Protein AF-A0A4S4EZJ9-F1 (afdb_monomer_lite)

pLDDT: mean 72.86, std 20.53, range [33.09, 95.38]

Structure (mmCIF, N/CA/C/O backbone):
data_AF-A0A4S4EZJ9-F1
#
_entry.id   AF-A0A4S4EZJ9-F1
#
loop_
_atom_site.group_PDB
_atom_site.id
_atom_site.type_symbol
_atom_site.label_atom_id
_atom_site.label_alt_id
_atom_site.label_comp_id
_atom_site.label_asym_id
_atom_site.label_entity_id
_atom_site.label_seq_id
_atom_site.pdbx_PDB_ins_code
_atom_site.Cartn_x
_atom_site.Cartn_y
_atom_site.Cartn_z
_atom_site.occupancy
_atom_site.B_iso_or_equiv
_atom_site.auth_seq_id
_atom_site.auth_comp_id
_atom_site.auth_asym_id
_atom_site.auth_atom_id
_atom_site.pdbx_PDB_model_num
ATOM 1 N N . MET A 1 1 ? 7.241 43.499 -28.537 1.00 40.56 1 MET A N 1
ATOM 2 C CA . MET A 1 1 ? 6.212 42.659 -27.881 1.00 40.56 1 MET A CA 1
ATOM 3 C C . MET A 1 1 ? 6.026 41.378 -28.692 1.00 40.56 1 MET A C 1
ATOM 5 O O . MET A 1 1 ? 5.483 41.450 -29.785 1.00 40.56 1 MET A O 1
ATOM 9 N N . LYS A 1 2 ? 6.540 40.230 -28.227 1.00 39.47 2 LYS A N 1
ATOM 10 C CA . LYS A 1 2 ? 6.347 38.920 -28.884 1.00 39.47 2 LYS A CA 1
ATOM 11 C C . LYS A 1 2 ? 5.218 38.175 -28.162 1.00 39.47 2 LYS A C 1
ATOM 13 O O . LYS A 1 2 ? 5.294 37.994 -26.952 1.00 39.47 2 LYS A O 1
ATOM 18 N N . LYS A 1 3 ? 4.165 37.792 -28.894 1.00 38.00 3 LYS A N 1
ATOM 19 C CA . LYS A 1 3 ? 3.070 36.946 -28.389 1.00 38.00 3 LYS A CA 1
ATOM 20 C C . LYS A 1 3 ? 3.612 35.540 -28.119 1.00 38.00 3 LYS A C 1
ATOM 22 O O . LYS A 1 3 ? 4.126 34.904 -29.032 1.00 38.00 3 LYS A O 1
ATOM 27 N N . ILE A 1 4 ? 3.470 35.071 -26.884 1.00 41.62 4 ILE A N 1
ATOM 28 C CA . ILE A 1 4 ? 3.723 33.682 -26.493 1.00 41.62 4 ILE A CA 1
ATOM 29 C C . ILE A 1 4 ? 2.458 32.888 -26.843 1.00 41.62 4 ILE A C 1
ATOM 31 O O . ILE A 1 4 ? 1.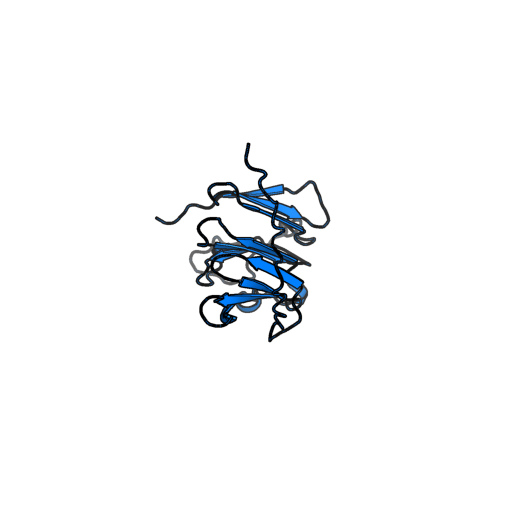379 33.179 -26.329 1.00 41.62 4 ILE A O 1
ATOM 35 N N . GLN A 1 5 ? 2.566 31.934 -27.769 1.00 42.22 5 GLN A N 1
ATOM 36 C CA . GLN A 1 5 ? 1.505 30.964 -28.039 1.00 42.22 5 GLN A CA 1
ATOM 37 C C . GLN A 1 5 ? 1.551 29.874 -26.962 1.00 42.22 5 GLN A C 1
ATOM 39 O O . GLN A 1 5 ? 2.554 29.182 -26.819 1.00 42.22 5 GLN A O 1
ATOM 44 N N . ASN A 1 6 ? 0.458 29.726 -26.211 1.00 36.34 6 ASN A N 1
ATOM 45 C CA . ASN A 1 6 ? 0.264 28.628 -25.265 1.00 36.34 6 ASN A CA 1
ATOM 46 C C . ASN A 1 6 ? 0.020 27.323 -26.034 1.00 36.34 6 ASN A C 1
ATOM 48 O O . ASN A 1 6 ? -1.082 27.073 -26.525 1.00 36.34 6 ASN A O 1
ATOM 52 N N . GLN A 1 7 ? 1.049 26.487 -26.125 1.00 39.28 7 GLN A N 1
ATOM 53 C CA . GLN A 1 7 ? 0.932 25.109 -26.585 1.00 39.28 7 GLN A CA 1
ATOM 54 C C . GLN A 1 7 ? 0.377 24.266 -25.425 1.00 39.28 7 GLN A C 1
ATOM 56 O O . GLN A 1 7 ? 1.034 24.095 -24.401 1.00 39.28 7 GLN A O 1
ATOM 61 N N . LYS A 1 8 ? -0.862 23.771 -25.554 1.00 37.59 8 LYS A N 1
ATOM 62 C CA . LYS A 1 8 ? -1.426 22.787 -24.615 1.00 37.59 8 LYS A CA 1
ATOM 63 C C . LYS A 1 8 ? -0.585 21.502 -24.679 1.00 37.59 8 LYS A C 1
ATOM 65 O O . LYS A 1 8 ? -0.458 20.958 -25.779 1.00 37.59 8 LYS A O 1
ATOM 70 N N . PRO A 1 9 ? -0.069 20.972 -23.556 1.00 33.84 9 PRO A N 1
ATOM 71 C CA . PRO A 1 9 ? 0.568 19.665 -23.565 1.00 33.84 9 PRO A CA 1
ATOM 72 C C . PRO A 1 9 ? -0.491 18.593 -23.851 1.00 33.84 9 PRO A C 1
ATOM 74 O O . PRO A 1 9 ? -1.442 18.398 -23.096 1.00 33.84 9 PRO A O 1
ATOM 77 N N . ASN A 1 10 ? -0.345 17.929 -24.995 1.00 34.78 10 ASN A N 1
ATOM 78 C CA . ASN A 1 10 ? -1.163 16.798 -25.412 1.00 34.78 10 ASN A CA 1
ATOM 79 C C . ASN A 1 10 ? -0.545 15.534 -24.796 1.00 34.78 10 ASN A C 1
ATOM 81 O O . ASN A 1 10 ? 0.280 14.872 -25.420 1.00 34.78 10 ASN A O 1
ATOM 85 N N . PHE A 1 11 ? -0.873 15.237 -23.537 1.00 33.81 11 PHE A N 1
ATOM 86 C CA . PHE A 1 11 ? -0.447 13.988 -22.904 1.00 33.81 11 PHE A CA 1
ATOM 87 C C . PHE A 1 11 ? -1.363 12.854 -23.380 1.00 33.81 11 PHE A C 1
ATOM 89 O O . PHE A 1 11 ? -2.390 12.559 -22.771 1.00 33.81 11 PHE A O 1
ATOM 96 N N . LYS A 1 12 ? -1.021 12.249 -24.520 1.00 40.69 12 LYS A N 1
ATOM 97 C CA . LYS A 1 12 ? -1.597 10.980 -24.977 1.00 40.69 12 LYS A CA 1
ATOM 98 C C . LYS A 1 12 ? -0.571 9.868 -24.793 1.00 40.69 12 LYS A C 1
ATOM 100 O O . LYS A 1 12 ? 0.159 9.562 -25.722 1.00 40.69 12 LYS A O 1
ATOM 105 N N . SER A 1 13 ? -0.572 9.260 -23.611 1.00 34.81 13 SER A N 1
ATOM 106 C CA . SER A 1 13 ? -0.128 7.876 -23.412 1.00 34.81 13 SER A CA 1
ATOM 107 C C . SER A 1 13 ? -0.943 7.273 -22.276 1.00 34.81 13 SER A C 1
ATOM 109 O O . SER A 1 13 ? -0.536 7.263 -21.119 1.00 34.81 13 SER A O 1
ATOM 111 N N . THR A 1 14 ? -2.145 6.801 -22.602 1.00 34.88 14 THR A N 1
ATOM 112 C CA . THR A 1 14 ? -2.884 5.886 -21.728 1.00 34.88 14 THR A CA 1
ATOM 113 C C . THR A 1 14 ? -2.309 4.491 -21.954 1.00 34.88 14 THR A C 1
ATOM 115 O O . THR A 1 14 ? -2.852 3.700 -22.723 1.00 34.88 14 THR A O 1
ATOM 118 N N . THR A 1 15 ? -1.165 4.201 -21.335 1.00 41.84 15 THR A N 1
ATOM 119 C CA . THR A 1 15 ? -0.662 2.826 -21.256 1.00 41.84 15 THR A CA 1
ATOM 120 C C . THR A 1 15 ? -1.602 2.059 -20.334 1.00 41.84 15 THR A C 1
ATOM 122 O O . THR A 1 15 ? -1.734 2.384 -19.156 1.00 41.84 15 THR A O 1
ATOM 125 N N . THR A 1 16 ? -2.321 1.086 -20.888 1.00 45.97 16 THR A N 1
ATOM 126 C CA . THR A 1 16 ? -3.246 0.250 -20.117 1.00 45.97 16 THR A CA 1
ATOM 127 C C . THR A 1 16 ? -2.426 -0.802 -19.375 1.00 45.97 16 THR A C 1
ATOM 129 O O . THR A 1 16 ? -1.921 -1.735 -19.992 1.00 45.97 16 THR A O 1
ATOM 132 N N . PHE A 1 17 ? -2.258 -0.628 -18.064 1.00 50.12 17 PHE A N 1
ATOM 133 C CA . PHE A 1 17 ? -1.604 -1.604 -17.194 1.00 50.12 17 PHE A CA 1
ATOM 134 C C . PHE A 1 17 ? -2.630 -2.634 -16.719 1.00 50.12 17 PHE A C 1
ATOM 136 O O . PHE A 1 17 ? -3.495 -2.333 -15.896 1.00 50.12 17 PHE A O 1
ATOM 143 N N . ASN A 1 18 ? -2.530 -3.859 -17.231 1.00 52.88 18 ASN A N 1
ATOM 144 C CA . ASN A 1 18 ? -3.286 -4.989 -16.705 1.00 52.88 18 ASN A CA 1
ATOM 145 C C . ASN A 1 18 ? -2.466 -5.623 -15.576 1.00 52.88 18 ASN A C 1
ATOM 147 O O . ASN A 1 18 ? -1.487 -6.312 -15.850 1.00 52.88 18 ASN A O 1
ATOM 151 N N . SER A 1 19 ? -2.855 -5.386 -14.319 1.00 56.78 19 SER A N 1
ATOM 152 C CA . SER A 1 19 ? -2.293 -6.097 -13.161 1.00 56.78 19 SER A CA 1
ATOM 153 C C . SER A 1 19 ? -2.420 -7.604 -13.392 1.00 56.78 19 SER A C 1
ATOM 155 O O . SER A 1 19 ? -3.532 -8.093 -13.628 1.00 56.78 19 SER A O 1
ATOM 157 N N . THR A 1 20 ? -1.315 -8.338 -13.327 1.00 59.34 20 THR A N 1
ATOM 158 C CA . THR A 1 20 ? -1.242 -9.757 -13.712 1.00 59.34 20 THR A CA 1
ATOM 159 C C . THR A 1 20 ? -2.028 -10.679 -12.782 1.00 59.34 20 THR A C 1
ATOM 161 O O . THR A 1 20 ? -2.384 -11.787 -13.182 1.00 59.34 20 THR A O 1
ATOM 164 N N . THR A 1 21 ? -2.356 -10.225 -11.567 1.00 59.97 21 THR A N 1
ATOM 165 C CA . THR A 1 21 ? -2.796 -11.142 -10.506 1.00 59.97 21 THR A CA 1
ATOM 166 C C . THR A 1 21 ? -4.206 -10.869 -9.971 1.00 59.97 21 THR A C 1
ATOM 168 O O . THR A 1 21 ? -4.814 -11.761 -9.377 1.00 59.97 21 THR A O 1
ATOM 171 N N . GLY A 1 22 ? -4.792 -9.696 -10.222 1.00 64.44 22 GLY A N 1
ATOM 172 C CA . GLY A 1 22 ? -6.166 -9.356 -9.839 1.00 64.44 22 GLY A CA 1
ATOM 173 C C . GLY A 1 22 ? -6.410 -7.858 -9.969 1.00 64.44 22 GLY A C 1
ATOM 174 O O . GLY A 1 22 ? -5.633 -7.084 -9.432 1.00 64.44 22 GLY A O 1
ATOM 175 N N . GLY A 1 23 ? -7.459 -7.460 -10.695 1.00 85.75 23 GLY A N 1
ATOM 176 C CA . GLY A 1 23 ? -7.646 -6.094 -11.203 1.00 85.75 23 GLY A CA 1
ATOM 177 C C . GLY A 1 23 ? -7.214 -4.957 -10.265 1.00 85.75 23 GLY A C 1
ATOM 178 O O . GLY A 1 23 ? -7.550 -4.954 -9.075 1.00 85.75 23 GLY A O 1
ATOM 179 N N . ALA A 1 24 ? -6.509 -3.978 -10.835 1.00 89.38 24 ALA A N 1
ATOM 180 C CA . ALA A 1 24 ? -6.034 -2.788 -10.142 1.00 89.38 24 ALA A CA 1
ATOM 181 C C . ALA A 1 24 ? -7.179 -2.026 -9.445 1.00 89.38 24 ALA A C 1
ATOM 183 O O . ALA A 1 24 ? -8.287 -1.885 -9.978 1.00 89.38 24 ALA A O 1
ATOM 184 N N . SER A 1 25 ? -6.910 -1.543 -8.236 1.00 92.38 25 SER A N 1
ATOM 185 C CA . SER A 1 25 ? -7.819 -0.722 -7.429 1.00 92.38 25 SER A CA 1
ATOM 186 C C . SER A 1 25 ? -7.291 0.693 -7.218 1.00 92.38 25 SER A C 1
ATOM 188 O O . SER A 1 25 ? -8.081 1.633 -7.225 1.00 92.38 25 SER A O 1
ATOM 190 N N . CYS A 1 26 ? -5.978 0.860 -7.072 1.00 92.44 26 CYS A N 1
ATOM 191 C CA . CYS A 1 26 ? -5.319 2.159 -6.975 1.00 92.44 26 CYS A CA 1
ATOM 192 C C . CYS A 1 26 ? -3.889 2.078 -7.519 1.00 92.44 26 CYS A C 1
ATOM 194 O O . CYS A 1 26 ? -3.346 0.990 -7.709 1.00 92.44 26 CYS A O 1
ATOM 196 N N . ALA A 1 27 ? -3.274 3.228 -7.779 1.00 93.81 27 ALA A N 1
ATOM 197 C CA . ALA A 1 27 ? -1.876 3.299 -8.172 1.00 93.81 27 ALA A CA 1
ATOM 198 C C . ALA A 1 27 ? -1.235 4.590 -7.657 1.00 93.81 27 ALA A C 1
ATOM 200 O O . ALA A 1 27 ? -1.918 5.602 -7.495 1.00 93.81 27 ALA A O 1
ATOM 201 N N . SER A 1 28 ? 0.073 4.550 -7.426 1.00 92.38 28 SER A N 1
ATOM 202 C CA . SER A 1 28 ? 0.895 5.713 -7.098 1.00 92.38 28 SER A CA 1
ATOM 203 C C . SER A 1 28 ? 2.204 5.651 -7.872 1.00 92.38 28 SER A C 1
ATOM 205 O O . SER A 1 28 ? 2.764 4.574 -8.081 1.00 92.38 28 SER A O 1
ATOM 207 N N . VAL A 1 29 ? 2.706 6.816 -8.275 1.00 90.56 29 VAL A N 1
ATOM 208 C CA . VAL A 1 29 ? 4.069 6.950 -8.797 1.00 90.56 29 VAL A CA 1
ATOM 209 C C . VAL A 1 29 ? 5.010 7.144 -7.612 1.00 90.56 29 VAL A C 1
ATOM 211 O O . VAL A 1 29 ? 4.709 7.922 -6.708 1.00 90.56 29 VAL A O 1
ATOM 214 N N . CYS A 1 30 ? 6.103 6.392 -7.600 1.00 85.50 30 CYS A N 1
ATOM 215 C CA . CYS A 1 30 ? 7.112 6.363 -6.541 1.00 85.50 30 CYS A CA 1
ATOM 216 C C . CYS A 1 30 ? 8.494 6.332 -7.214 1.00 85.50 30 CYS A C 1
ATOM 218 O O . CYS A 1 30 ? 8.711 7.060 -8.179 1.00 85.50 30 CYS A O 1
ATOM 220 N N . TRP A 1 31 ? 9.390 5.427 -6.799 1.00 83.81 31 TRP A N 1
ATOM 221 C CA . TRP A 1 31 ? 10.563 5.045 -7.600 1.00 83.81 31 TRP A CA 1
ATOM 222 C C . TRP A 1 31 ? 10.177 4.588 -9.025 1.00 83.81 31 TRP A C 1
ATOM 224 O O . TRP A 1 31 ? 10.856 4.902 -9.996 1.00 83.81 31 TRP A O 1
ATOM 234 N N . GLY A 1 32 ? 9.056 3.875 -9.141 1.00 90.12 32 GLY A N 1
ATOM 235 C CA . GLY A 1 32 ? 8.451 3.443 -10.399 1.00 90.12 32 GLY A CA 1
ATOM 236 C C . GLY A 1 32 ? 6.932 3.562 -10.312 1.00 90.12 32 GLY A C 1
ATOM 237 O O . GLY A 1 32 ? 6.414 4.568 -9.823 1.00 90.12 32 GLY A O 1
ATOM 238 N N . LEU A 1 33 ? 6.207 2.525 -10.730 1.00 93.19 33 LEU A N 1
ATOM 239 C CA . LEU A 1 33 ? 4.754 2.454 -10.568 1.00 93.19 33 LEU A CA 1
ATOM 240 C C . LEU A 1 33 ? 4.385 1.437 -9.485 1.00 93.19 33 LEU A C 1
ATOM 242 O O . LEU A 1 33 ? 4.653 0.249 -9.632 1.00 93.19 33 LEU A O 1
ATOM 246 N N . ALA A 1 34 ? 3.734 1.894 -8.419 1.00 94.38 34 ALA A N 1
ATOM 247 C CA . ALA A 1 34 ? 3.137 1.029 -7.411 1.00 94.38 34 ALA A CA 1
ATOM 248 C C . ALA A 1 34 ? 1.646 0.850 -7.713 1.00 94.38 34 ALA A C 1
ATOM 250 O O . ALA A 1 34 ? 0.903 1.831 -7.763 1.00 94.38 34 ALA A O 1
ATOM 251 N N . VAL A 1 35 ? 1.197 -0.388 -7.901 1.00 95.31 35 VAL A N 1
ATOM 252 C CA . VAL A 1 35 ? -0.194 -0.737 -8.212 1.00 95.31 35 VAL A CA 1
ATOM 253 C C . VAL A 1 35 ? -0.772 -1.555 -7.071 1.00 95.31 35 VAL A C 1
ATOM 255 O O . VAL A 1 35 ? -0.291 -2.638 -6.752 1.00 95.31 35 VAL A O 1
ATOM 258 N N . GLY A 1 36 ? -1.833 -1.040 -6.463 1.00 95.12 36 GLY A N 1
ATOM 259 C CA . GLY A 1 36 ? -2.637 -1.764 -5.494 1.00 95.12 36 GLY A CA 1
ATOM 260 C C . GLY A 1 36 ? -3.711 -2.577 -6.201 1.00 95.12 36 GLY A C 1
ATOM 261 O O . GLY A 1 36 ? -4.359 -2.096 -7.134 1.00 95.12 36 GLY A O 1
ATOM 262 N N . THR A 1 37 ? -3.912 -3.811 -5.755 1.00 95.38 37 THR A N 1
ATOM 263 C CA . THR A 1 37 ? -4.885 -4.728 -6.353 1.00 95.38 37 THR A CA 1
ATOM 264 C C . THR A 1 37 ? -6.103 -4.929 -5.461 1.00 95.38 37 THR A C 1
ATOM 266 O O . THR A 1 37 ? -6.052 -4.838 -4.226 1.00 95.38 37 THR A O 1
ATOM 269 N N . ARG A 1 38 ? -7.207 -5.356 -6.085 1.00 93.75 38 ARG A N 1
ATOM 270 C CA . ARG A 1 38 ? -8.381 -5.878 -5.364 1.00 93.75 38 ARG A CA 1
ATOM 271 C C . ARG A 1 38 ? -8.076 -7.131 -4.547 1.00 93.75 38 ARG A C 1
ATOM 273 O O . ARG A 1 38 ? -8.912 -7.517 -3.738 1.00 93.75 38 ARG A O 1
ATOM 280 N N . ARG A 1 39 ? -6.906 -7.744 -4.766 1.00 92.19 39 ARG A N 1
ATOM 281 C CA . ARG A 1 39 ? -6.442 -8.947 -4.081 1.00 92.19 39 ARG A CA 1
ATOM 282 C C . ARG A 1 39 ? -5.618 -8.695 -2.812 1.00 92.19 39 ARG A C 1
ATOM 284 O O . ARG A 1 39 ? -5.082 -9.648 -2.258 1.00 92.19 39 ARG A O 1
ATOM 291 N N . GLY A 1 40 ? -5.495 -7.445 -2.365 1.00 92.69 40 GLY A N 1
ATOM 292 C CA . GLY A 1 40 ? -4.689 -7.131 -1.179 1.00 92.69 40 GLY A CA 1
ATOM 293 C C . GLY A 1 40 ? -3.184 -7.292 -1.431 1.00 92.69 40 GLY A C 1
ATOM 294 O O . GLY A 1 40 ? -2.417 -7.584 -0.518 1.00 92.69 40 GLY A O 1
ATOM 295 N N . VAL A 1 41 ? -2.758 -7.106 -2.681 1.00 94.38 41 VAL A N 1
ATOM 296 C CA . VAL A 1 41 ? -1.354 -7.170 -3.105 1.00 94.38 41 VAL A CA 1
ATOM 297 C C . VAL A 1 41 ? -0.950 -5.830 -3.706 1.00 94.38 41 VAL A C 1
ATOM 299 O O . VAL A 1 41 ? -1.735 -5.245 -4.460 1.00 94.38 41 VAL A O 1
ATOM 302 N N . VAL A 1 42 ? 0.259 -5.364 -3.391 1.00 94.94 42 VAL A N 1
ATOM 303 C CA . VAL A 1 42 ? 0.894 -4.223 -4.060 1.00 94.94 42 VAL A CA 1
ATOM 304 C C . VAL A 1 42 ? 2.003 -4.727 -4.969 1.00 94.94 42 VAL A C 1
ATOM 306 O O . VAL A 1 42 ? 2.951 -5.361 -4.514 1.00 94.94 42 VAL A O 1
ATOM 309 N N . GLU A 1 43 ? 1.885 -4.413 -6.250 1.00 95.19 43 GLU A N 1
ATOM 310 C CA . GLU A 1 43 ? 2.854 -4.737 -7.291 1.00 95.19 43 GLU A CA 1
ATOM 311 C C . GLU A 1 43 ? 3.670 -3.477 -7.616 1.00 95.19 43 GLU A C 1
ATOM 313 O O . GLU A 1 43 ? 3.113 -2.412 -7.880 1.00 95.19 43 GLU A O 1
ATOM 318 N N . LEU A 1 44 ? 4.995 -3.582 -7.569 1.00 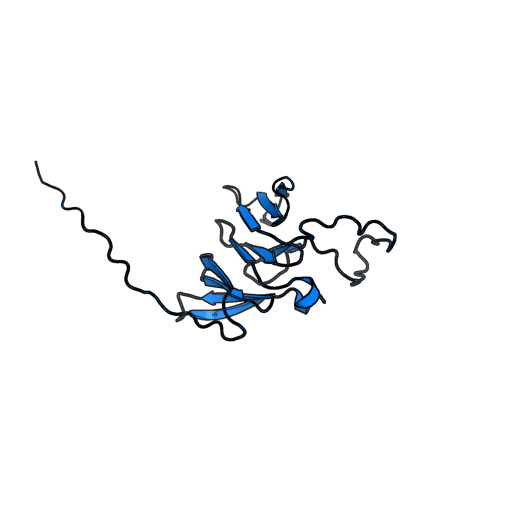93.94 44 LEU A N 1
ATOM 319 C CA . LEU A 1 44 ? 5.937 -2.524 -7.920 1.00 93.94 44 LEU A CA 1
ATOM 320 C C . LEU A 1 44 ? 6.519 -2.826 -9.296 1.00 93.94 44 LEU A C 1
ATOM 322 O O . LEU A 1 44 ? 7.119 -3.883 -9.498 1.00 93.94 44 LEU A O 1
ATOM 326 N N . TYR A 1 45 ? 6.374 -1.885 -10.217 1.00 93.25 45 TYR A N 1
ATOM 327 C CA . TYR A 1 45 ? 6.842 -1.988 -11.591 1.00 93.25 45 TYR A CA 1
ATOM 328 C C . TYR A 1 45 ? 7.952 -0.976 -11.861 1.00 93.25 45 TYR A C 1
ATOM 330 O O . TYR A 1 45 ? 7.838 0.198 -11.488 1.00 93.25 45 TYR A O 1
ATOM 338 N N . ASP A 1 46 ? 9.000 -1.425 -12.544 1.00 91.38 46 ASP A N 1
ATOM 339 C CA . ASP A 1 46 ? 10.059 -0.559 -13.050 1.00 91.38 46 ASP A CA 1
ATOM 340 C C . ASP A 1 46 ? 9.643 0.026 -14.404 1.00 91.38 46 ASP A C 1
ATOM 342 O O . ASP A 1 46 ? 9.520 -0.680 -15.405 1.00 91.38 46 ASP A O 1
ATOM 346 N N . LEU A 1 47 ? 9.398 1.336 -14.438 1.00 88.31 47 LEU A N 1
ATOM 347 C CA . LEU A 1 47 ? 9.000 2.033 -15.662 1.00 88.31 47 LEU A CA 1
ATOM 348 C C . LEU A 1 47 ? 10.159 2.219 -16.648 1.00 88.31 47 LEU A C 1
ATOM 350 O O . LEU A 1 47 ? 9.902 2.462 -17.827 1.00 88.31 47 LEU A O 1
ATOM 354 N N . VAL A 1 48 ? 11.407 2.121 -16.188 1.00 88.94 48 VAL A N 1
ATOM 355 C CA . VAL A 1 48 ? 12.595 2.219 -17.043 1.00 88.94 48 VAL A CA 1
ATOM 356 C C . VAL A 1 48 ? 12.769 0.924 -17.832 1.00 88.94 48 VAL A C 1
ATOM 358 O O . VAL A 1 48 ? 13.048 0.969 -19.030 1.00 88.94 48 VAL A O 1
ATOM 361 N N . ASP A 1 49 ? 12.529 -0.219 -17.191 1.00 85.81 49 ASP A N 1
ATOM 362 C CA . ASP A 1 49 ? 12.657 -1.543 -17.802 1.00 85.81 49 ASP A CA 1
ATOM 363 C C . ASP A 1 49 ? 11.314 -2.083 -18.313 1.00 85.81 49 ASP A C 1
ATOM 365 O O . ASP A 1 49 ? 10.792 -3.088 -17.842 1.00 85.81 49 ASP A O 1
ATOM 369 N N . SER A 1 50 ? 10.707 -1.386 -19.279 1.00 85.38 50 SER A N 1
ATOM 370 C CA . SER A 1 50 ? 9.491 -1.847 -19.978 1.00 85.38 50 SER A CA 1
ATOM 371 C C . SER A 1 50 ? 8.320 -2.238 -19.064 1.00 85.38 50 SER A C 1
ATOM 373 O O . SER A 1 50 ? 7.548 -3.134 -19.410 1.00 85.38 50 SER A O 1
ATOM 375 N N . ALA A 1 51 ? 8.166 -1.574 -17.912 1.00 85.75 51 ALA A N 1
ATOM 376 C CA . ALA A 1 51 ? 7.164 -1.945 -16.913 1.00 85.75 51 ALA A CA 1
ATOM 377 C C . ALA A 1 51 ? 7.334 -3.385 -16.390 1.00 85.75 51 ALA A C 1
ATOM 379 O O . ALA A 1 51 ? 6.347 -4.066 -16.102 1.00 85.75 51 ALA A O 1
ATOM 380 N N . ALA A 1 52 ? 8.573 -3.862 -16.254 1.00 90.62 52 ALA A N 1
ATOM 381 C CA . ALA A 1 52 ? 8.860 -5.139 -15.622 1.00 90.62 52 ALA A CA 1
ATOM 382 C C . ALA A 1 52 ? 8.396 -5.123 -14.160 1.00 90.62 52 ALA A C 1
ATOM 384 O O . ALA A 1 52 ? 8.596 -4.148 -13.428 1.00 90.62 52 ALA A O 1
ATOM 385 N N . LEU A 1 53 ? 7.765 -6.215 -13.725 1.00 91.75 53 LEU A N 1
ATOM 386 C CA . LEU A 1 53 ? 7.410 -6.397 -12.322 1.00 91.75 53 LEU A CA 1
ATOM 387 C C . LEU A 1 53 ? 8.703 -6.549 -11.515 1.00 91.75 53 LEU A C 1
ATOM 389 O O . LEU A 1 53 ? 9.376 -7.573 -11.591 1.00 91.75 53 LEU A O 1
ATOM 393 N N .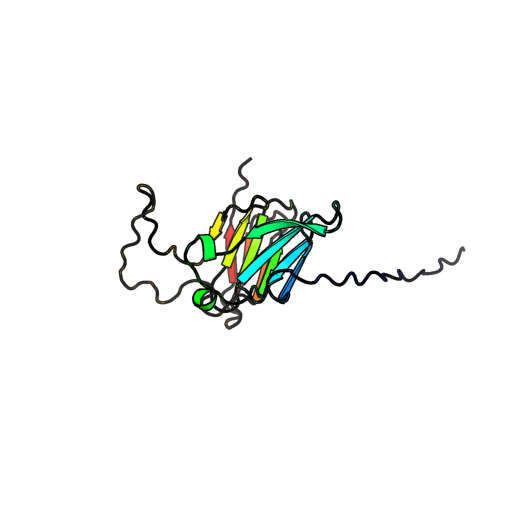 PHE A 1 54 ? 9.027 -5.529 -10.730 1.00 90.00 54 PHE A N 1
ATOM 394 C CA . PHE A 1 54 ? 10.193 -5.515 -9.858 1.00 90.00 54 PHE A CA 1
ATOM 395 C C . PHE A 1 54 ? 9.943 -6.343 -8.596 1.00 90.00 54 PHE A C 1
ATOM 397 O O . PHE A 1 54 ? 10.788 -7.133 -8.175 1.00 90.00 54 PHE A O 1
ATOM 404 N N . ARG A 1 55 ? 8.774 -6.158 -7.969 1.00 92.00 55 ARG A N 1
ATOM 405 C CA . ARG A 1 55 ? 8.432 -6.808 -6.698 1.00 92.00 55 ARG A CA 1
ATOM 406 C C . ARG A 1 55 ? 6.929 -6.841 -6.464 1.00 92.00 55 ARG A C 1
ATOM 408 O O . ARG A 1 55 ? 6.194 -5.994 -6.952 1.00 92.00 55 ARG A O 1
ATOM 415 N N . SER A 1 56 ? 6.494 -7.779 -5.634 1.00 93.94 56 SER A N 1
ATOM 416 C CA . SER A 1 56 ? 5.165 -7.799 -5.033 1.00 93.94 56 SER A CA 1
ATOM 417 C C . SER A 1 56 ? 5.290 -7.838 -3.509 1.00 93.94 56 SER A C 1
ATOM 419 O O . SER A 1 56 ? 6.167 -8.531 -2.991 1.00 93.94 56 SER A O 1
ATOM 421 N N . VAL A 1 57 ? 4.437 -7.104 -2.793 1.00 93.62 57 VAL A N 1
ATOM 422 C CA . VAL A 1 57 ? 4.309 -7.181 -1.329 1.00 93.62 57 VAL A CA 1
ATOM 423 C C . VAL A 1 57 ? 2.862 -7.429 -0.931 1.00 93.62 57 VAL A C 1
ATOM 425 O O . VAL A 1 57 ? 1.923 -6.934 -1.562 1.00 93.62 57 VAL A O 1
ATOM 428 N N . SER A 1 58 ? 2.678 -8.200 0.134 1.00 92.38 58 SER A N 1
ATOM 429 C CA . SER A 1 58 ? 1.367 -8.493 0.696 1.00 92.38 58 SER A CA 1
ATOM 430 C C . SER A 1 58 ? 1.476 -8.735 2.197 1.00 92.38 58 SER A C 1
ATOM 432 O O . SER A 1 58 ? 2.523 -9.135 2.706 1.00 92.38 58 SER A O 1
ATOM 434 N N . LEU A 1 59 ? 0.374 -8.537 2.916 1.00 89.81 59 LEU A N 1
ATOM 435 C CA . LEU A 1 59 ? 0.278 -8.964 4.312 1.00 89.81 59 LEU A CA 1
ATOM 436 C C . LEU A 1 59 ? 0.038 -10.478 4.464 1.00 89.81 59 LEU A C 1
ATOM 438 O O . LEU A 1 59 ? 0.077 -10.989 5.583 1.00 89.81 59 LEU A O 1
ATOM 442 N N . TYR A 1 60 ? -0.141 -11.199 3.353 1.00 88.44 60 TYR A N 1
ATOM 443 C CA . TYR A 1 60 ? -0.262 -12.656 3.344 1.00 88.44 60 TYR A CA 1
ATOM 444 C C . TYR A 1 60 ? 0.996 -13.337 3.879 1.00 88.44 60 TYR A C 1
ATOM 446 O O . TYR A 1 60 ? 0.897 -14.260 4.685 1.00 88.44 60 TYR A O 1
ATOM 454 N N . ASP A 1 61 ? 2.172 -12.802 3.543 1.00 82.94 61 ASP A N 1
ATOM 455 C CA . ASP A 1 61 ? 3.465 -13.273 4.063 1.00 82.94 61 ASP A CA 1
ATOM 456 C C . ASP A 1 61 ? 3.592 -13.107 5.591 1.00 82.94 61 ASP A C 1
ATOM 458 O O . ASP A 1 61 ? 4.445 -13.722 6.226 1.00 82.94 61 ASP A O 1
ATOM 462 N N . TRP A 1 62 ? 2.712 -12.298 6.191 1.00 80.44 62 TRP A N 1
ATOM 463 C CA . TRP A 1 62 ? 2.622 -12.031 7.627 1.00 80.44 62 TRP A CA 1
ATOM 464 C C . TRP A 1 62 ? 1.417 -12.711 8.294 1.00 80.44 62 TRP A C 1
ATOM 466 O O . TRP A 1 62 ? 1.113 -12.419 9.450 1.00 80.44 62 TRP A O 1
ATOM 476 N N . GLY A 1 63 ? 0.735 -13.615 7.583 1.00 84.94 63 GLY A N 1
ATOM 477 C CA . GLY A 1 63 ? -0.376 -14.407 8.109 1.00 84.94 63 GLY A CA 1
ATOM 478 C C . GLY A 1 63 ? -1.756 -13.756 7.998 1.00 84.94 63 GLY A C 1
ATOM 479 O O . GLY A 1 63 ? -2.699 -14.286 8.579 1.00 84.94 63 GLY A O 1
ATOM 480 N N . TYR A 1 64 ? -1.901 -12.649 7.260 1.00 87.00 64 TYR A N 1
ATOM 481 C CA . TYR A 1 64 ? -3.207 -12.027 7.024 1.00 87.00 64 TYR A CA 1
ATOM 482 C C . TYR A 1 64 ? -3.740 -12.330 5.637 1.00 87.00 64 TYR A C 1
ATOM 484 O O . TYR A 1 64 ? -3.081 -12.130 4.619 1.00 87.00 64 TYR A O 1
ATOM 492 N N . SER A 1 65 ? -4.991 -12.747 5.591 1.00 89.00 65 SER A N 1
ATOM 493 C CA . SER A 1 65 ? -5.694 -13.012 4.353 1.00 89.00 65 SER A CA 1
ATOM 494 C C . SER A 1 65 ? -6.361 -11.758 3.781 1.00 89.00 65 SER A C 1
ATOM 496 O O . SER A 1 65 ? -6.416 -10.672 4.372 1.00 89.00 65 SER A O 1
ATOM 498 N N . MET A 1 66 ? -6.923 -11.945 2.593 1.00 88.62 66 MET A N 1
ATOM 499 C CA . MET A 1 66 ? -7.827 -10.996 1.955 1.00 88.62 66 MET A CA 1
ATOM 500 C C . MET A 1 66 ? -9.097 -10.720 2.759 1.00 88.62 66 MET A C 1
ATOM 502 O O . MET A 1 66 ? -9.628 -9.616 2.669 1.00 88.62 66 MET A O 1
ATOM 506 N N . ASP A 1 67 ? -9.566 -11.688 3.543 1.00 88.69 67 ASP A N 1
ATOM 507 C CA . ASP A 1 67 ? -10.745 -11.514 4.389 1.00 88.69 67 ASP A CA 1
ATOM 508 C C . ASP A 1 67 ? -10.434 -10.628 5.607 1.00 88.69 67 ASP A C 1
ATOM 510 O O . ASP A 1 67 ? -11.321 -9.949 6.122 1.00 88.69 67 ASP A O 1
ATOM 514 N N . ASP A 1 68 ? -9.160 -10.563 6.017 1.00 86.69 68 ASP A N 1
ATOM 515 C CA . ASP A 1 68 ? -8.701 -9.724 7.128 1.00 86.69 68 ASP A CA 1
ATOM 516 C C . ASP A 1 68 ? -8.480 -8.265 6.711 1.00 86.69 68 ASP A C 1
ATOM 518 O O . ASP A 1 68 ? -8.840 -7.338 7.437 1.00 86.69 68 ASP A O 1
ATOM 522 N N . THR A 1 69 ? -7.857 -8.051 5.549 1.00 89.81 69 THR A N 1
ATOM 523 C CA . THR A 1 69 ? -7.335 -6.736 5.123 1.00 89.81 69 THR A CA 1
ATOM 524 C C . THR A 1 69 ? -8.136 -6.122 3.977 1.00 89.81 69 THR A C 1
ATOM 526 O O . THR A 1 69 ? -8.370 -4.910 3.949 1.00 89.81 69 THR A O 1
ATOM 529 N N . GLY A 1 70 ? -8.632 -6.950 3.059 1.00 91.81 70 GLY A N 1
ATOM 530 C CA . GLY A 1 70 ? -9.326 -6.536 1.847 1.00 91.81 70 GLY A CA 1
ATOM 531 C C . GLY A 1 70 ? -8.406 -5.986 0.753 1.00 91.81 70 GLY A C 1
ATOM 532 O O . GLY A 1 70 ? -7.186 -6.120 0.772 1.00 91.81 70 GLY A O 1
ATOM 533 N N . ALA A 1 71 ? -9.028 -5.345 -0.239 1.00 93.44 71 ALA A N 1
ATOM 534 C CA . ALA A 1 71 ? -8.328 -4.700 -1.345 1.00 93.44 71 ALA A CA 1
ATOM 535 C C . ALA A 1 71 ? -7.376 -3.592 -0.867 1.00 93.44 71 ALA A C 1
ATOM 537 O O . ALA A 1 71 ? -7.641 -2.925 0.134 1.00 93.44 71 ALA A O 1
ATOM 538 N N . VAL A 1 72 ? -6.332 -3.319 -1.652 1.00 94.12 72 VAL A N 1
ATOM 539 C CA . VAL A 1 72 ? -5.539 -2.098 -1.479 1.00 94.12 72 VAL A CA 1
ATOM 540 C C . VAL A 1 72 ? -6.397 -0.902 -1.890 1.00 94.12 72 VAL A C 1
ATOM 542 O O . VAL A 1 72 ? -6.935 -0.885 -2.999 1.00 94.12 72 VAL A O 1
ATOM 545 N N . THR A 1 73 ? -6.537 0.101 -1.028 1.00 93.00 73 THR A N 1
ATOM 546 C CA . THR A 1 73 ? -7.344 1.301 -1.318 1.00 93.00 73 THR A CA 1
ATOM 547 C C . THR A 1 73 ? -6.492 2.492 -1.706 1.00 93.00 73 THR A C 1
ATOM 549 O O . THR A 1 73 ? -6.854 3.239 -2.611 1.00 93.00 73 THR A O 1
ATOM 552 N N . CYS A 1 74 ? -5.330 2.656 -1.077 1.00 90.69 74 CYS A N 1
ATOM 553 C CA . CYS A 1 74 ? -4.445 3.785 -1.329 1.00 90.69 74 CYS A CA 1
ATOM 554 C C . CYS A 1 74 ? -2.980 3.412 -1.114 1.00 90.69 74 CYS A C 1
ATOM 556 O O . CYS A 1 74 ? -2.649 2.621 -0.227 1.00 90.69 74 CYS A O 1
ATOM 558 N N . ILE A 1 75 ? -2.110 4.041 -1.900 1.00 93.81 75 ILE A N 1
ATOM 559 C CA . ILE A 1 75 ? -0.658 3.949 -1.779 1.00 93.81 75 ILE A CA 1
ATOM 560 C C . ILE A 1 75 ? -0.115 5.377 -1.747 1.00 93.81 75 ILE A C 1
ATOM 562 O O . ILE A 1 75 ? -0.557 6.210 -2.536 1.00 93.81 75 ILE A O 1
ATOM 566 N N . ALA A 1 76 ? 0.818 5.662 -0.841 1.00 92.44 76 ALA A N 1
ATOM 567 C CA . ALA A 1 76 ? 1.510 6.947 -0.775 1.00 92.44 76 ALA A CA 1
ATOM 568 C C . ALA A 1 76 ? 2.996 6.729 -0.498 1.00 92.44 76 ALA A C 1
ATOM 570 O O . ALA A 1 76 ? 3.357 6.071 0.478 1.00 92.44 76 ALA A O 1
ATOM 571 N N . CYS A 1 77 ? 3.852 7.301 -1.333 1.00 90.31 77 CYS A N 1
ATOM 572 C CA . CYS A 1 77 ? 5.297 7.127 -1.247 1.00 90.31 77 CYS A CA 1
ATOM 573 C C . CYS A 1 77 ? 5.968 8.312 -0.562 1.00 90.31 77 CYS A C 1
ATOM 575 O O . CYS A 1 77 ? 5.473 9.439 -0.639 1.00 90.31 77 CYS A O 1
ATOM 577 N N . THR A 1 78 ? 7.069 8.043 0.134 1.00 88.62 78 THR A N 1
ATOM 578 C CA . THR A 1 78 ? 7.933 9.099 0.659 1.00 88.62 78 THR A CA 1
ATOM 579 C C . THR A 1 78 ? 8.617 9.826 -0.500 1.00 88.62 78 THR A C 1
ATOM 581 O O . THR A 1 78 ? 8.825 9.256 -1.571 1.00 88.62 78 THR A O 1
ATOM 584 N N . LEU A 1 79 ? 8.963 11.101 -0.303 1.00 85.62 79 LEU A N 1
ATOM 585 C CA . LEU A 1 79 ? 9.578 11.934 -1.348 1.00 85.62 79 LEU A CA 1
ATOM 586 C C . LEU A 1 79 ? 10.953 11.424 -1.801 1.00 85.62 79 LEU A C 1
ATOM 588 O O . LEU A 1 79 ? 11.328 11.591 -2.958 1.00 85.62 79 LEU A O 1
ATOM 592 N N . ASP A 1 80 ? 11.686 10.783 -0.897 1.00 84.31 80 ASP A N 1
ATOM 593 C CA . ASP A 1 80 ? 12.974 10.142 -1.165 1.00 84.31 80 ASP A CA 1
ATOM 594 C C . ASP A 1 80 ? 12.834 8.751 -1.817 1.00 84.31 80 ASP A C 1
ATOM 596 O O . ASP A 1 80 ? 13.840 8.109 -2.112 1.00 84.31 80 ASP A O 1
ATOM 600 N N . ASN A 1 81 ? 11.601 8.279 -2.050 1.00 87.00 81 ASN A N 1
ATOM 601 C CA . ASN A 1 81 ? 11.265 6.961 -2.598 1.00 87.00 81 ASN A CA 1
ATOM 602 C C . ASN A 1 81 ? 11.825 5.762 -1.808 1.00 87.00 81 ASN A C 1
ATOM 604 O O . ASN A 1 81 ? 11.864 4.646 -2.332 1.00 87.00 81 ASN A O 1
ATOM 608 N N . SER A 1 82 ? 12.241 5.958 -0.555 1.00 86.81 82 SER A N 1
ATOM 609 C CA . SER A 1 82 ? 12.794 4.884 0.276 1.00 86.81 82 SER A CA 1
ATOM 610 C C . SER A 1 82 ? 11.708 3.960 0.838 1.00 86.81 82 SER A C 1
ATOM 612 O O . SER A 1 82 ? 11.948 2.761 1.037 1.00 86.81 82 SER A O 1
ATOM 614 N N . ALA A 1 83 ? 10.498 4.489 1.039 1.00 90.31 83 ALA A N 1
ATOM 615 C CA . ALA A 1 83 ? 9.379 3.777 1.631 1.00 90.31 83 ALA A CA 1
ATOM 616 C C . ALA A 1 83 ? 8.025 4.173 1.024 1.00 90.31 83 ALA A C 1
ATOM 618 O O . ALA A 1 83 ? 7.859 5.192 0.350 1.00 90.31 83 ALA A O 1
ATOM 619 N N . PHE A 1 84 ? 7.019 3.343 1.281 1.00 91.75 84 PHE A N 1
ATOM 620 C CA . PHE A 1 84 ? 5.648 3.592 0.869 1.00 91.75 84 PHE A CA 1
ATOM 621 C C . PHE A 1 84 ? 4.641 3.055 1.880 1.00 91.75 84 PHE A C 1
ATOM 623 O O . PHE A 1 84 ? 4.795 1.978 2.452 1.00 91.75 84 PHE A O 1
ATOM 630 N N . ALA A 1 85 ? 3.584 3.828 2.095 1.00 92.69 85 ALA A N 1
ATOM 631 C CA . ALA A 1 85 ? 2.445 3.475 2.920 1.00 92.69 85 ALA A CA 1
ATOM 632 C C . ALA A 1 85 ? 1.349 2.843 2.063 1.00 92.69 85 ALA A C 1
ATOM 634 O O . ALA A 1 85 ? 1.017 3.352 0.993 1.00 92.69 85 ALA A O 1
ATOM 635 N N . VAL A 1 86 ? 0.750 1.775 2.576 1.00 93.44 86 VAL A N 1
ATOM 636 C CA . VAL A 1 86 ? -0.324 1.013 1.941 1.00 93.44 86 VAL A CA 1
ATOM 637 C C . VAL A 1 86 ? -1.503 0.947 2.896 1.00 93.44 86 VAL A C 1
ATOM 639 O O . VAL A 1 86 ? -1.382 0.431 4.007 1.00 93.44 86 VAL A O 1
ATOM 642 N N . GLY A 1 87 ? -2.634 1.488 2.458 1.00 92.88 87 GLY A N 1
ATOM 643 C CA . GLY A 1 87 ? -3.910 1.379 3.149 1.00 92.88 87 GLY A CA 1
ATOM 644 C C . GLY A 1 87 ? -4.761 0.255 2.576 1.00 92.88 87 GLY A C 1
ATOM 645 O O . GLY A 1 87 ? -4.810 0.064 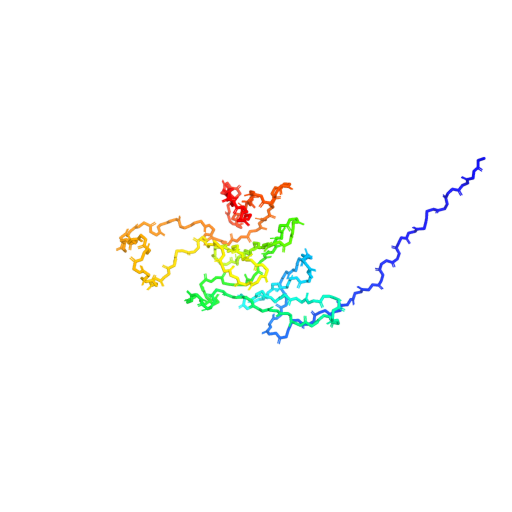1.357 1.00 92.88 87 GLY A O 1
ATOM 646 N N . TRP A 1 88 ? -5.450 -0.456 3.462 1.00 92.50 88 TRP A N 1
ATOM 647 C CA . TRP A 1 88 ? -6.327 -1.565 3.099 1.00 92.50 88 TRP A CA 1
ATOM 648 C C . TRP A 1 88 ? -7.797 -1.202 3.311 1.00 92.50 88 TRP A C 1
ATOM 650 O O . TRP A 1 88 ? -8.127 -0.312 4.101 1.00 92.50 88 TRP A O 1
ATOM 660 N N . LYS A 1 89 ? -8.684 -1.898 2.595 1.00 91.75 89 LYS A N 1
ATOM 661 C CA . LYS A 1 89 ? -10.126 -1.620 2.575 1.00 91.75 89 LYS A CA 1
ATOM 662 C C . LYS A 1 89 ? -10.839 -1.983 3.869 1.00 91.75 89 LYS A C 1
ATOM 664 O O . LYS A 1 89 ? -11.744 -1.273 4.285 1.00 91.75 89 LYS A O 1
ATOM 669 N N . LEU A 1 90 ? -10.516 -3.132 4.450 1.00 86.81 90 LEU A N 1
ATOM 670 C CA . LEU A 1 90 ? -11.213 -3.624 5.637 1.00 86.81 90 LEU A CA 1
ATOM 671 C C . LEU A 1 90 ? -10.499 -3.173 6.898 1.00 86.81 90 LEU A C 1
ATOM 673 O O . LEU A 1 90 ? -11.145 -2.675 7.815 1.00 86.81 90 LEU A O 1
ATOM 677 N N . ARG A 1 91 ? -9.173 -3.324 6.933 1.00 85.69 91 ARG A N 1
ATOM 678 C CA . ARG A 1 91 ? -8.414 -3.090 8.154 1.00 85.69 91 ARG A CA 1
ATOM 679 C C . ARG A 1 91 ? -6.975 -2.711 7.889 1.00 85.69 91 ARG A C 1
ATOM 681 O O . ARG A 1 91 ? -6.243 -3.410 7.195 1.00 85.69 91 ARG A O 1
ATOM 688 N N . GLY A 1 92 ? -6.557 -1.664 8.578 1.00 87.69 92 GLY A N 1
ATOM 689 C CA . GLY A 1 92 ? -5.159 -1.426 8.851 1.00 87.69 92 GLY A CA 1
ATOM 690 C C . GLY A 1 92 ? -4.402 -0.679 7.766 1.00 87.69 92 GLY A C 1
ATOM 691 O O . GLY A 1 92 ? -4.938 -0.161 6.780 1.00 87.69 92 GLY A O 1
ATOM 692 N N . LEU A 1 93 ? -3.103 -0.629 8.012 1.00 90.19 93 LEU A N 1
ATOM 693 C CA . LEU A 1 93 ? -2.110 0.134 7.293 1.00 90.19 93 LEU A CA 1
ATOM 694 C C . LEU A 1 93 ? -0.755 -0.491 7.493 1.00 90.19 93 LEU A C 1
ATOM 696 O O . LEU A 1 93 ? -0.428 -0.928 8.594 1.00 90.19 93 LEU A O 1
ATOM 700 N N . THR A 1 94 ? 0.063 -0.411 6.464 1.00 90.56 94 THR A N 1
ATOM 701 C CA . THR A 1 94 ? 1.452 -0.845 6.536 1.00 90.56 94 THR A CA 1
ATOM 702 C C . THR A 1 94 ? 2.363 0.129 5.826 1.00 90.56 94 THR A C 1
ATOM 704 O O . THR A 1 94 ? 2.002 0.634 4.765 1.00 90.56 94 THR A O 1
ATOM 707 N N . VAL A 1 95 ? 3.541 0.369 6.386 1.00 90.81 95 VAL A N 1
ATOM 708 C CA . VAL A 1 95 ? 4.643 1.052 5.713 1.00 90.81 95 VAL A CA 1
ATOM 709 C C . VAL A 1 95 ? 5.668 0.003 5.317 1.00 90.81 95 VAL A C 1
ATOM 711 O O . VAL A 1 95 ? 6.087 -0.805 6.145 1.00 90.81 95 VAL A O 1
ATOM 714 N N . TRP A 1 96 ? 6.077 0.034 4.059 1.00 91.75 96 TRP A N 1
ATOM 715 C CA . TRP A 1 96 ? 7.058 -0.867 3.476 1.00 91.75 96 TRP A CA 1
ATOM 716 C C . TRP A 1 96 ? 8.258 -0.071 2.987 1.00 91.75 96 TRP A C 1
ATOM 718 O O . TRP A 1 96 ? 8.096 1.047 2.504 1.00 91.75 96 TRP A O 1
ATOM 728 N N . SER A 1 97 ? 9.453 -0.645 3.062 1.00 91.00 97 SER A N 1
ATOM 729 C CA . SER A 1 97 ? 10.579 -0.155 2.271 1.00 91.00 97 SER A CA 1
ATOM 730 C C . SER A 1 97 ? 10.368 -0.513 0.801 1.00 91.00 97 SER A C 1
ATOM 732 O O . SER A 1 97 ? 9.689 -1.493 0.478 1.00 91.00 97 SER A O 1
ATOM 734 N N . ILE A 1 98 ? 11.023 0.208 -0.109 1.00 88.62 98 ILE A N 1
ATOM 735 C CA . ILE A 1 98 ? 11.018 -0.152 -1.536 1.00 88.62 98 ILE A CA 1
ATOM 736 C C . ILE A 1 98 ? 11.617 -1.550 -1.791 1.00 88.62 98 ILE A C 1
ATOM 738 O O . ILE A 1 98 ? 11.227 -2.252 -2.722 1.00 88.62 98 ILE A O 1
ATOM 742 N N . SER A 1 99 ? 12.508 -2.004 -0.901 1.00 88.94 99 SER A N 1
ATOM 743 C CA . SER A 1 99 ? 13.061 -3.362 -0.885 1.00 88.94 99 SER A CA 1
ATOM 744 C C . SER A 1 99 ? 12.097 -4.424 -0.340 1.00 88.94 99 SER A C 1
ATOM 746 O O . SER A 1 99 ? 12.472 -5.591 -0.270 1.00 88.94 99 SER A O 1
ATOM 748 N N . GLY A 1 100 ? 10.866 -4.058 0.026 1.00 87.50 100 GLY A N 1
ATOM 749 C CA . GLY A 1 100 ? 9.805 -4.970 0.453 1.00 87.50 100 GLY A CA 1
ATOM 750 C C . GLY A 1 100 ? 9.847 -5.408 1.913 1.00 87.50 100 GLY A C 1
ATOM 751 O O . GLY A 1 100 ? 9.162 -6.364 2.268 1.00 87.50 100 GLY A O 1
ATOM 752 N N . CYS A 1 101 ? 10.619 -4.739 2.766 1.00 88.12 101 CYS A N 1
ATOM 753 C CA . CYS A 1 101 ? 10.568 -4.974 4.206 1.00 88.12 101 CYS A CA 1
ATOM 754 C C . CYS A 1 101 ? 9.358 -4.245 4.795 1.00 88.12 101 CYS A C 1
ATOM 756 O O . CYS A 1 101 ? 9.192 -3.050 4.560 1.00 88.12 101 CYS A O 1
ATOM 758 N N . CYS A 1 102 ? 8.534 -4.929 5.592 1.00 88.88 102 CYS A N 1
ATOM 759 C CA . CYS A 1 102 ? 7.499 -4.259 6.381 1.00 88.88 102 CYS A CA 1
ATOM 760 C C . CYS A 1 102 ? 8.179 -3.474 7.511 1.00 88.88 102 CYS A C 1
ATOM 762 O O . CYS A 1 102 ? 8.714 -4.068 8.444 1.00 88.88 102 CYS A O 1
ATOM 764 N N . LEU A 1 103 ? 8.177 -2.146 7.414 1.00 85.25 103 LEU A N 1
ATOM 765 C CA . LEU A 1 103 ? 8.783 -1.240 8.393 1.00 85.25 103 LEU A CA 1
ATOM 766 C C . LEU A 1 103 ? 7.851 -0.994 9.580 1.00 85.25 103 LEU A C 1
ATOM 768 O O . LEU A 1 103 ? 8.300 -0.845 10.712 1.00 85.25 103 LEU A O 1
ATOM 772 N N . MET A 1 104 ? 6.545 -0.937 9.316 1.00 86.12 104 MET A N 1
ATOM 773 C CA . MET A 1 104 ? 5.527 -0.665 10.325 1.00 86.12 104 MET A CA 1
ATOM 774 C C . MET A 1 104 ? 4.178 -1.235 9.878 1.00 86.12 104 MET A C 1
ATOM 776 O O . MET A 1 104 ? 3.855 -1.210 8.693 1.00 86.12 104 MET A O 1
ATOM 780 N N . SER A 1 105 ? 3.382 -1.734 10.822 1.00 85.56 105 SER A N 1
ATOM 781 C CA . SER A 1 105 ? 2.010 -2.190 10.588 1.00 85.56 105 SER A CA 1
ATOM 782 C C . SER A 1 105 ? 1.119 -1.715 11.727 1.00 85.56 105 SER A C 1
ATOM 784 O O . SER A 1 105 ? 1.505 -1.827 12.890 1.00 85.56 105 SER A O 1
ATOM 786 N N . THR A 1 106 ? -0.072 -1.201 11.418 1.00 82.62 106 THR A N 1
ATOM 787 C CA . THR A 1 106 ? -1.096 -0.971 12.449 1.00 82.62 106 THR A CA 1
ATOM 788 C C . THR A 1 106 ? -1.796 -2.258 12.858 1.00 82.62 106 THR A C 1
ATOM 790 O O . THR A 1 106 ? -2.441 -2.260 13.899 1.00 82.62 106 THR A O 1
ATOM 793 N N . ILE A 1 107 ? -1.675 -3.328 12.061 1.00 83.69 107 ILE A N 1
ATOM 794 C CA . ILE A 1 107 ? -2.299 -4.616 12.356 1.00 83.69 107 ILE A CA 1
ATOM 795 C C . ILE A 1 107 ? -1.446 -5.389 13.348 1.00 83.69 107 ILE A C 1
ATOM 797 O O . ILE A 1 107 ? -0.295 -5.726 13.048 1.00 83.69 107 ILE A O 1
ATOM 801 N N . CYS A 1 108 ? -2.005 -5.652 14.532 1.00 73.19 108 CYS A N 1
ATOM 802 C CA . CYS A 1 108 ? -1.316 -6.356 15.610 1.00 73.19 108 CYS A CA 1
ATOM 803 C C . CYS A 1 108 ? -0.865 -7.740 15.144 1.00 73.19 108 CYS A C 1
ATOM 805 O O . CYS A 1 108 ? -1.715 -8.607 14.969 1.00 73.19 108 CYS A O 1
ATOM 807 N N . GLN A 1 109 ? 0.452 -7.952 14.997 1.00 66.19 109 GLN A N 1
ATOM 808 C CA . GLN A 1 109 ? 1.031 -9.235 14.582 1.00 66.19 109 GLN A CA 1
ATOM 809 C C . GLN A 1 109 ? 0.380 -10.413 15.310 1.00 66.19 109 GLN A C 1
ATOM 811 O O . GLN A 1 109 ? 0.469 -10.544 16.534 1.00 66.19 109 GLN A O 1
ATOM 816 N N . ILE A 1 110 ? -0.242 -11.297 14.533 1.00 58.56 110 ILE A N 1
ATOM 817 C CA . ILE A 1 110 ? -0.756 -12.564 15.030 1.00 58.56 110 ILE A CA 1
ATOM 818 C C . ILE A 1 110 ? 0.452 -13.485 15.259 1.00 58.56 110 ILE A C 1
ATOM 820 O O . ILE A 1 110 ? 0.982 -14.094 14.339 1.00 58.56 110 ILE A O 1
ATOM 824 N N . GLY A 1 111 ? 0.913 -13.568 16.507 1.00 52.69 111 GLY A N 1
ATOM 825 C CA . GLY A 1 111 ? 1.541 -14.778 17.042 1.00 52.69 111 GLY A CA 1
ATOM 826 C C . GLY A 1 111 ? 2.909 -15.228 16.510 1.00 52.69 111 GLY A C 1
ATOM 827 O O . GLY A 1 111 ? 3.265 -16.375 16.770 1.00 52.69 111 GLY A O 1
ATOM 828 N N . LEU A 1 112 ? 3.725 -14.391 15.860 1.00 44.88 112 LEU A N 1
ATOM 829 C CA . LEU A 1 112 ? 5.164 -14.678 15.760 1.00 44.88 112 LEU A CA 1
ATOM 830 C C . LEU A 1 112 ? 5.857 -14.193 17.038 1.00 44.88 112 LEU A C 1
ATOM 832 O O . LEU A 1 112 ? 6.278 -13.043 17.161 1.00 44.88 112 LEU A O 1
ATOM 836 N N . SER A 1 113 ? 5.948 -15.089 18.020 1.00 40.19 113 SER A N 1
ATOM 837 C CA . SER A 1 113 ? 6.857 -14.928 19.152 1.00 40.19 113 SER A CA 1
ATOM 838 C C . SER A 1 113 ? 8.292 -14.912 18.619 1.00 40.19 113 SER A C 1
ATOM 840 O O . SER A 1 113 ? 8.902 -15.956 18.409 1.00 40.19 113 SER A O 1
ATOM 842 N N . SER A 1 114 ? 8.840 -13.723 18.376 1.00 38.94 114 SER A N 1
ATOM 843 C CA . SER A 1 114 ? 10.288 -13.549 18.419 1.00 38.94 114 SER A CA 1
ATOM 844 C C . SER A 1 114 ? 10.682 -13.467 19.892 1.00 38.94 114 SER A C 1
ATOM 846 O O . SER A 1 114 ? 9.976 -12.834 20.679 1.00 38.94 114 SER A O 1
ATOM 848 N N . ALA A 1 115 ? 11.796 -14.085 20.292 1.00 42.84 115 ALA A N 1
ATOM 849 C CA . ALA A 1 115 ? 12.273 -14.069 21.683 1.00 42.84 115 ALA A CA 1
ATOM 850 C C . ALA A 1 115 ? 12.578 -12.646 22.217 1.00 42.84 115 ALA A C 1
ATOM 852 O O . ALA A 1 115 ? 12.822 -12.469 23.407 1.00 42.84 115 ALA A O 1
ATOM 853 N N . SER A 1 116 ? 12.546 -11.639 21.338 1.00 40.72 116 SER A N 1
ATOM 854 C CA . SER A 1 116 ? 12.696 -10.212 21.627 1.00 40.72 116 SER A CA 1
ATOM 855 C C . SER A 1 116 ? 11.417 -9.383 21.432 1.00 40.72 116 SER A C 1
ATOM 857 O O . SER A 1 116 ? 11.439 -8.180 21.693 1.00 40.72 116 SER A O 1
ATOM 859 N N . SER A 1 117 ? 10.303 -9.978 20.989 1.00 38.97 117 SER A N 1
ATOM 860 C CA . SER A 1 117 ? 9.032 -9.258 20.871 1.00 38.97 117 SER A CA 1
ATOM 861 C C . SER A 1 117 ? 8.468 -9.011 22.274 1.00 38.97 117 SER A C 1
ATOM 863 O O . SER A 1 117 ? 8.361 -9.969 23.047 1.00 38.97 117 SER A O 1
ATOM 865 N N . PRO A 1 118 ? 8.087 -7.768 22.639 1.00 37.06 118 PRO A N 1
ATOM 866 C CA . PRO A 1 118 ? 7.405 -7.531 23.902 1.00 37.06 118 PRO A CA 1
ATOM 867 C C . PRO A 1 118 ? 6.172 -8.431 23.943 1.00 37.06 118 PRO A C 1
ATOM 869 O O . PRO A 1 118 ? 5.377 -8.453 23.004 1.00 37.06 118 PRO A O 1
ATOM 872 N N . VAL A 1 119 ? 6.065 -9.231 25.004 1.00 39.66 119 VAL A N 1
ATOM 873 C CA . VAL A 1 119 ? 4.987 -10.203 25.188 1.00 39.66 119 VAL A CA 1
ATOM 874 C C . VAL A 1 119 ? 3.658 -9.455 25.151 1.00 39.66 119 VAL A C 1
ATOM 876 O O . VAL A 1 119 ? 3.248 -8.844 26.139 1.00 39.66 119 VAL A O 1
ATOM 879 N N . VAL A 1 120 ? 2.970 -9.503 24.011 1.00 43.69 120 VAL A N 1
ATOM 880 C CA . VAL A 1 120 ? 1.577 -9.079 23.924 1.00 43.69 120 VAL A CA 1
ATOM 881 C C . VAL A 1 120 ? 0.786 -10.138 24.673 1.00 43.69 120 VAL A C 1
ATOM 883 O O . VAL A 1 120 ? 0.546 -11.238 24.175 1.00 43.69 120 VAL A O 1
ATOM 886 N N . LYS A 1 121 ? 0.427 -9.834 25.924 1.00 38.28 121 LYS A N 1
ATOM 887 C CA . LYS A 1 121 ? -0.573 -10.615 26.646 1.00 38.28 121 LYS A CA 1
ATOM 888 C C . LYS A 1 121 ? -1.829 -10.626 25.780 1.00 38.28 121 LYS A C 1
ATOM 890 O O . LYS A 1 121 ? -2.422 -9.579 25.546 1.00 38.28 121 LYS A O 1
ATOM 895 N N . ALA A 1 122 ? -2.235 -11.810 25.333 1.00 43.19 122 ALA A N 1
ATOM 896 C CA . ALA A 1 122 ? -3.543 -12.043 24.740 1.00 43.19 122 ALA A CA 1
ATOM 897 C C . ALA A 1 122 ? -4.617 -11.825 25.822 1.00 43.19 122 ALA A C 1
ATOM 899 O O . ALA A 1 122 ? -5.093 -12.765 26.447 1.00 43.19 122 ALA A O 1
ATOM 900 N N . ASN A 1 123 ? -4.922 -10.569 26.132 1.00 37.56 123 ASN A N 1
ATOM 901 C CA . ASN A 1 123 ? -5.974 -10.186 27.059 1.00 37.56 123 ASN A CA 1
ATOM 902 C C . ASN A 1 123 ? -6.611 -8.879 26.577 1.00 37.56 123 ASN A C 1
ATOM 904 O O . ASN A 1 123 ? -6.045 -7.808 26.726 1.00 37.56 123 ASN A O 1
ATOM 908 N N . GLN A 1 124 ? -7.802 -9.012 25.994 1.00 44.62 124 GLN A N 1
ATOM 909 C CA . GLN A 1 124 ? -8.923 -8.061 26.059 1.00 44.62 124 GLN A CA 1
ATOM 910 C C . GLN A 1 124 ? -8.764 -6.606 25.550 1.00 44.62 124 GLN A C 1
ATOM 912 O O . GLN A 1 124 ? -9.771 -5.899 25.540 1.00 44.62 124 GLN A O 1
ATOM 917 N N . ASP A 1 125 ? -7.614 -6.185 25.010 1.00 42.88 125 ASP A N 1
ATOM 918 C CA . ASP A 1 125 ? -7.404 -4.819 24.479 1.00 42.88 125 ASP A CA 1
ATOM 919 C C . ASP A 1 125 ? -7.598 -4.659 22.952 1.00 42.88 125 ASP A C 1
ATOM 921 O O . ASP A 1 125 ? -7.455 -3.565 22.411 1.00 42.88 125 ASP A O 1
ATOM 925 N N . CYS A 1 126 ? -8.035 -5.700 22.231 1.00 49.78 126 CYS A N 1
ATOM 926 C CA . CYS A 1 126 ? -8.355 -5.632 20.790 1.00 49.78 126 CYS A CA 1
ATOM 927 C C . CYS A 1 126 ? -9.552 -4.722 20.425 1.00 49.78 126 CYS A C 1
ATOM 929 O O . CYS A 1 126 ? -10.006 -4.746 19.281 1.00 49.78 126 CYS A O 1
ATOM 931 N N . LYS A 1 127 ? -10.118 -3.945 21.359 1.00 49.69 127 LYS A N 1
ATOM 932 C CA . LYS A 1 127 ? -11.365 -3.200 21.112 1.00 49.69 127 LYS A CA 1
ATOM 933 C C . LYS A 1 127 ? -11.221 -2.045 20.117 1.00 49.69 127 LYS A C 1
ATOM 935 O O . LYS A 1 127 ? -12.237 -1.662 19.549 1.00 49.69 127 LYS A O 1
ATOM 940 N N . TYR A 1 128 ? -10.018 -1.523 19.862 1.00 57.03 128 TYR A N 1
ATOM 941 C CA . TYR A 1 128 ? -9.803 -0.461 18.870 1.00 57.03 128 TYR A CA 1
ATOM 942 C C . TYR A 1 128 ? -8.384 -0.482 18.290 1.00 57.03 128 TYR A C 1
ATOM 944 O O . TYR A 1 128 ? -7.549 0.347 18.645 1.00 57.03 128 TYR A O 1
ATOM 952 N N . GLU A 1 129 ? -8.105 -1.399 17.364 1.00 67.62 129 GLU A N 1
ATOM 953 C CA . GLU A 1 129 ? -6.930 -1.227 16.507 1.00 67.62 129 GLU A CA 1
ATOM 954 C C . GLU A 1 129 ? -7.113 0.021 15.609 1.00 67.62 129 GLU A C 1
ATOM 956 O O . GLU A 1 129 ? -8.238 0.334 15.195 1.00 67.62 129 GLU A O 1
ATOM 961 N N . PRO A 1 130 ? -6.045 0.783 15.316 1.00 67.38 130 PRO A N 1
ATOM 962 C CA . PRO A 1 130 ? -6.103 1.837 14.315 1.00 67.38 130 PRO A CA 1
ATOM 963 C C . PRO A 1 130 ? -6.583 1.326 12.950 1.00 67.38 130 PRO A C 1
ATOM 965 O O . PRO A 1 130 ? -6.072 0.329 12.445 1.00 67.38 130 PRO A O 1
ATOM 968 N N . MET A 1 131 ? -7.486 2.070 12.302 1.00 74.62 131 MET A N 1
ATOM 969 C CA . MET A 1 131 ? -7.954 1.799 10.932 1.00 74.62 131 MET A CA 1
ATOM 970 C C . MET A 1 131 ? -8.777 0.505 10.775 1.00 74.62 131 MET A C 1
ATOM 972 O O . MET A 1 131 ? -8.746 -0.117 9.712 1.00 74.62 131 MET A O 1
ATOM 976 N N . MET A 1 132 ? -9.518 0.095 11.808 1.00 73.81 132 MET A N 1
ATOM 977 C CA . MET A 1 132 ? -10.412 -1.079 11.799 1.00 73.81 132 MET A CA 1
ATOM 978 C C . MET A 1 132 ? -11.595 -0.982 10.820 1.00 73.81 132 MET A C 1
ATOM 980 O O . MET A 1 132 ? -12.295 -1.970 10.611 1.00 73.81 132 MET A O 1
ATOM 984 N N . GLY A 1 133 ? -11.843 0.193 10.242 1.00 75.31 133 GLY A N 1
ATOM 985 C CA . GLY A 1 133 ? -12.833 0.436 9.194 1.00 75.31 133 GLY A CA 1
ATOM 986 C C . GLY A 1 133 ? -12.243 0.731 7.816 1.00 75.31 133 GLY A C 1
ATOM 987 O O . GLY A 1 133 ? -12.993 1.199 6.962 1.00 75.31 133 GLY A O 1
ATOM 988 N N . GLY A 1 134 ? -10.942 0.504 7.617 1.00 76.38 134 GLY A N 1
ATOM 989 C CA . GLY A 1 134 ? -10.244 0.768 6.359 1.00 76.38 134 GLY A CA 1
ATOM 990 C C . GLY A 1 134 ? -9.569 2.137 6.293 1.00 76.38 134 GLY A C 1
ATOM 991 O O . GLY A 1 134 ? -9.801 3.020 7.119 1.00 76.38 134 GLY A O 1
ATOM 992 N N . THR A 1 135 ? -8.698 2.318 5.303 1.00 80.31 135 THR A N 1
ATOM 993 C CA . THR A 1 135 ? -7.935 3.556 5.078 1.00 80.31 135 THR A CA 1
ATOM 994 C C . THR A 1 135 ? -8.436 4.315 3.848 1.00 80.31 135 THR A C 1
ATOM 996 O O . THR A 1 135 ? -8.469 3.738 2.761 1.00 80.31 135 THR A O 1
ATOM 999 N N . SER A 1 136 ? -8.706 5.622 3.985 1.00 73.88 136 SER A N 1
ATOM 1000 C CA . SER A 1 136 ? -9.150 6.494 2.881 1.00 73.88 136 SER A CA 1
ATOM 1001 C C . SER A 1 136 ? -8.131 7.543 2.420 1.00 73.88 136 SER A C 1
ATOM 1003 O O . SER A 1 136 ? -8.112 7.877 1.238 1.00 73.88 136 SER A O 1
ATOM 1005 N N . MET A 1 137 ? -7.271 8.065 3.304 1.00 65.38 137 MET A N 1
ATOM 1006 C CA . MET A 1 137 ? -6.319 9.134 2.956 1.00 65.38 137 MET A CA 1
ATOM 1007 C C . MET A 1 137 ? -4.950 8.908 3.586 1.00 65.38 137 MET A C 1
ATOM 1009 O O . MET A 1 137 ? -4.865 8.454 4.727 1.00 65.38 137 MET A O 1
ATOM 1013 N N . ARG A 1 138 ? -3.887 9.250 2.843 1.00 66.69 138 ARG A N 1
ATOM 1014 C CA . ARG A 1 138 ? -2.487 9.169 3.274 1.00 66.69 138 ARG A CA 1
ATOM 1015 C C . ARG A 1 138 ? -1.682 10.346 2.741 1.00 66.69 138 ARG A C 1
ATOM 1017 O O . ARG A 1 138 ? -1.673 10.572 1.536 1.00 66.69 138 ARG A O 1
ATOM 1024 N N . HIS A 1 139 ? -0.995 11.060 3.625 1.00 76.88 139 HIS A N 1
ATOM 1025 C CA . HIS A 1 139 ? -0.099 12.151 3.247 1.00 76.88 139 HIS A CA 1
ATOM 1026 C C . HIS A 1 139 ? 1.172 12.100 4.091 1.00 76.88 139 HIS A C 1
ATOM 1028 O O . HIS A 1 139 ? 1.100 12.174 5.316 1.00 76.88 139 HIS A O 1
ATOM 1034 N N . TRP A 1 140 ? 2.315 11.947 3.429 1.00 79.50 140 TRP A N 1
ATOM 1035 C CA . TRP A 1 140 ? 3.617 12.138 4.056 1.00 79.50 140 TRP A CA 1
ATOM 1036 C C . TRP A 1 140 ? 3.911 13.635 4.173 1.00 79.50 140 TRP A C 1
ATOM 1038 O O . TRP A 1 140 ? 3.567 14.388 3.264 1.00 79.50 140 TRP A O 1
ATOM 1048 N N . ASP A 1 141 ? 4.536 14.064 5.267 1.00 79.94 141 ASP A N 1
ATOM 1049 C CA . ASP A 1 141 ? 5.062 15.426 5.370 1.00 79.94 141 ASP A CA 1
ATOM 1050 C C . ASP A 1 141 ? 6.246 15.667 4.412 1.00 79.94 141 ASP A C 1
ATOM 1052 O O . ASP A 1 141 ? 6.748 14.754 3.754 1.00 79.94 141 ASP A O 1
ATOM 1056 N N . GLU A 1 142 ? 6.695 16.921 4.330 1.00 74.12 142 GLU A N 1
ATOM 1057 C CA . GLU A 1 142 ? 7.760 17.375 3.418 1.00 74.12 142 GLU A CA 1
ATOM 1058 C C . GLU A 1 142 ? 9.097 16.644 3.615 1.00 74.12 142 GLU A C 1
ATOM 1060 O O . GLU A 1 142 ? 9.912 16.562 2.700 1.00 74.12 142 GLU A O 1
ATOM 1065 N N . TYR A 1 143 ? 9.315 16.072 4.796 1.00 72.62 143 TYR A N 1
ATOM 1066 C CA . TYR A 1 143 ? 10.535 15.341 5.114 1.00 72.62 143 TYR A CA 1
ATOM 1067 C C . TYR A 1 143 ? 10.344 13.821 5.059 1.00 72.62 143 TYR A C 1
ATOM 1069 O O . TYR A 1 143 ? 11.278 13.070 5.326 1.00 72.62 143 TYR A O 1
ATOM 1077 N N . GLY A 1 144 ? 9.133 13.357 4.736 1.00 67.38 144 GLY A N 1
ATOM 1078 C CA . GLY A 1 144 ? 8.757 11.951 4.761 1.00 67.38 144 GLY A CA 1
ATOM 1079 C C . GLY A 1 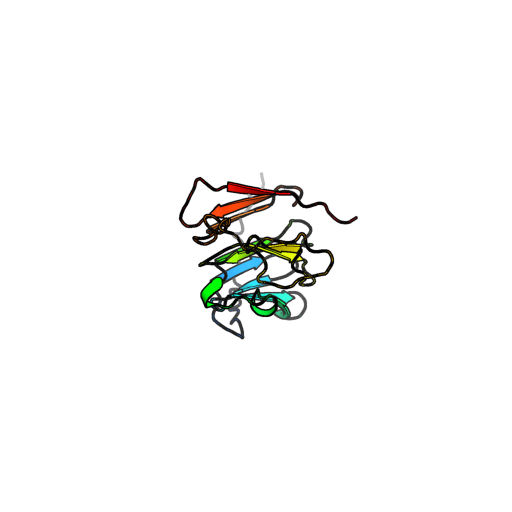144 ? 8.686 11.359 6.164 1.00 67.38 144 GLY A C 1
ATOM 1080 O O . GLY A 1 144 ? 8.459 10.163 6.278 1.00 67.38 144 GLY A O 1
ATOM 1081 N N . TYR A 1 145 ? 8.867 12.145 7.227 1.00 70.00 145 TYR A N 1
ATOM 1082 C CA . TYR A 1 145 ? 8.928 11.671 8.607 1.00 70.00 145 TYR A CA 1
ATOM 1083 C C . TYR A 1 145 ? 7.569 11.397 9.210 1.00 70.00 145 TYR A C 1
ATOM 1085 O O . TYR A 1 145 ? 7.476 10.531 10.077 1.00 70.00 145 TYR A O 1
ATOM 1093 N N . ARG A 1 146 ? 6.532 12.116 8.773 1.00 77.50 146 ARG A N 1
ATOM 1094 C CA . ARG A 1 146 ? 5.179 11.993 9.321 1.00 77.50 146 ARG A CA 1
ATOM 1095 C C . ARG A 1 146 ? 4.221 11.472 8.276 1.00 77.50 146 ARG A C 1
ATOM 1097 O O . ARG A 1 146 ? 3.970 12.150 7.290 1.00 77.50 146 ARG A O 1
ATOM 1104 N N . LEU A 1 147 ? 3.627 10.310 8.525 1.00 79.50 147 LEU A N 1
ATOM 1105 C CA . LEU A 1 147 ? 2.493 9.829 7.739 1.00 79.50 147 LEU A CA 1
ATOM 1106 C C . LEU A 1 147 ? 1.191 10.219 8.422 1.00 79.50 147 LEU A C 1
ATOM 1108 O O . LEU A 1 147 ? 0.872 9.638 9.454 1.00 79.50 147 LEU A O 1
ATOM 1112 N N . HIS A 1 148 ? 0.430 11.125 7.819 1.00 79.31 148 HIS A N 1
ATOM 1113 C CA . HIS A 1 148 ? -0.948 11.432 8.193 1.00 79.31 148 HIS A CA 1
ATOM 1114 C C . HIS A 1 148 ? -1.918 10.483 7.519 1.00 79.31 148 HIS A C 1
ATOM 1116 O O . HIS A 1 148 ? -1.740 10.126 6.349 1.00 79.31 148 HIS A O 1
ATOM 1122 N N . ALA A 1 149 ? -2.968 10.102 8.238 1.00 80.94 149 ALA A N 1
ATOM 1123 C CA . ALA A 1 149 ? -3.899 9.120 7.729 1.00 80.94 149 ALA A CA 1
ATOM 1124 C C . ALA A 1 149 ? -5.281 9.171 8.321 1.00 80.94 149 ALA A C 1
ATOM 1126 O O . ALA A 1 149 ? -5.397 9.298 9.530 1.00 80.94 149 ALA A O 1
ATOM 1127 N N . ALA A 1 150 ? -6.291 8.976 7.476 1.00 79.56 150 ALA A N 1
ATOM 1128 C CA . ALA A 1 150 ? -7.687 8.977 7.886 1.00 79.56 150 ALA A CA 1
ATOM 1129 C C . ALA A 1 150 ? -8.349 7.618 7.655 1.00 79.56 150 ALA A C 1
ATOM 1131 O O . ALA A 1 150 ? -8.181 6.993 6.599 1.00 79.56 150 ALA A O 1
ATOM 1132 N N . GLU A 1 151 ? -9.113 7.184 8.652 1.00 79.75 151 GLU A N 1
ATOM 1133 C CA . GLU A 1 151 ? -9.973 6.010 8.575 1.00 79.75 151 GLU A CA 1
ATOM 1134 C C . GLU A 1 151 ? -11.165 6.282 7.647 1.00 79.75 151 GLU A C 1
ATOM 1136 O O . GLU A 1 151 ? -11.776 7.348 7.689 1.00 79.75 151 GLU A O 1
ATOM 1141 N N . GLU A 1 152 ? -11.522 5.316 6.797 1.00 72.19 152 GLU A N 1
ATOM 1142 C CA . GLU A 1 152 ? -12.578 5.487 5.785 1.00 72.19 152 GLU A CA 1
ATOM 1143 C C . GLU A 1 152 ? -13.946 5.803 6.406 1.00 72.19 152 GLU A C 1
ATOM 1145 O O . GLU A 1 152 ? -14.745 6.531 5.821 1.00 72.19 152 GLU A O 1
ATOM 1150 N N . ARG A 1 153 ? -14.195 5.313 7.624 1.00 64.94 153 ARG A N 1
ATOM 1151 C CA . ARG A 1 153 ? -15.462 5.493 8.348 1.00 64.94 153 ARG A CA 1
ATOM 1152 C C . ARG A 1 153 ? -15.399 6.516 9.486 1.00 64.94 153 ARG A C 1
ATOM 1154 O O . ARG A 1 153 ? -16.396 6.680 10.184 1.00 64.94 153 ARG A O 1
ATOM 1161 N N . SER A 1 154 ? -14.267 7.197 9.688 1.00 58.56 154 SER A N 1
ATOM 1162 C CA . SER A 1 154 ? -14.118 8.216 10.735 1.00 58.56 154 SER A CA 1
ATOM 1163 C C . SER A 1 154 ? -13.139 9.316 10.324 1.00 58.56 154 SER A C 1
ATOM 1165 O O . SER A 1 154 ? -11.933 9.096 10.226 1.00 58.56 154 SER A O 1
ATOM 1167 N N . LEU A 1 155 ? -13.658 10.534 10.139 1.00 51.75 155 LEU A N 1
ATOM 1168 C CA . LEU A 1 155 ? -12.860 11.732 9.838 1.00 51.75 155 LEU A CA 1
ATOM 1169 C C . LEU A 1 155 ? -12.011 12.208 11.034 1.00 51.75 155 LEU A C 1
ATOM 1171 O O . LEU A 1 155 ? -11.144 13.061 10.866 1.00 51.75 155 LEU A O 1
ATOM 1175 N N . GLU A 1 156 ? -12.247 11.671 12.235 1.00 46.47 156 GLU A N 1
ATOM 1176 C CA . GLU A 1 156 ? -11.643 12.151 13.486 1.00 46.47 156 GLU A CA 1
ATOM 1177 C C . GLU A 1 156 ? -10.359 11.406 13.878 1.00 46.47 156 GLU A C 1
ATOM 1179 O O . GLU A 1 156 ? -9.604 11.871 14.731 1.00 46.47 156 GLU A O 1
ATOM 1184 N N . ARG A 1 157 ? -10.065 10.260 13.253 1.00 55.78 157 ARG A N 1
ATOM 1185 C CA . ARG A 1 157 ? -8.862 9.471 13.554 1.00 55.78 157 ARG A CA 1
ATOM 1186 C C . ARG A 1 157 ? -7.754 9.778 12.561 1.00 55.78 157 ARG A C 1
ATOM 1188 O O . ARG A 1 157 ? -7.495 8.996 11.653 1.00 55.78 157 ARG A O 1
ATOM 1195 N N . ASN A 1 158 ? -7.108 10.928 12.762 1.00 55.03 158 ASN A N 1
ATOM 1196 C CA . ASN A 1 158 ? -5.852 11.256 12.097 1.00 55.03 158 ASN A CA 1
ATOM 1197 C C . ASN A 1 158 ? -4.677 10.747 12.934 1.00 55.03 158 ASN A C 1
ATOM 1199 O O . ASN A 1 158 ? -4.505 11.166 14.079 1.00 55.03 158 ASN A O 1
ATOM 1203 N N . ILE A 1 159 ? -3.881 9.835 12.382 1.00 61.50 159 ILE A N 1
ATOM 1204 C CA . ILE A 1 159 ? -2.701 9.299 13.066 1.00 61.50 159 ILE A CA 1
ATOM 1205 C C . ILE A 1 159 ? -1.467 9.764 12.314 1.00 61.50 159 ILE A C 1
ATOM 1207 O O . ILE A 1 159 ? -1.391 9.571 11.104 1.00 61.50 159 ILE A O 1
ATOM 1211 N N . ALA A 1 160 ? -0.529 10.370 13.043 1.00 56.75 160 ALA A N 1
ATOM 1212 C CA . ALA A 1 160 ? 0.796 10.715 12.554 1.00 56.75 160 ALA A CA 1
ATOM 1213 C C . ALA A 1 160 ? 1.795 9.656 13.031 1.00 56.75 160 ALA A C 1
ATOM 1215 O O . ALA A 1 160 ? 1.993 9.487 14.235 1.00 56.75 160 ALA A O 1
ATOM 1216 N N . PHE A 1 161 ? 2.425 8.949 12.098 1.00 62.56 161 PHE A N 1
ATOM 1217 C CA . PHE A 1 161 ? 3.530 8.041 12.414 1.00 62.56 161 PHE A CA 1
ATOM 1218 C C . PHE A 1 161 ? 4.848 8.752 12.178 1.00 62.56 161 PHE A C 1
ATOM 1220 O O . PHE A 1 161 ? 5.037 9.277 11.089 1.00 62.56 161 PHE A O 1
ATOM 1227 N N . PHE A 1 162 ? 5.735 8.740 13.169 1.00 53.25 162 PHE A N 1
ATOM 1228 C CA . PHE A 1 162 ? 7.098 9.235 13.032 1.00 53.25 162 PHE A CA 1
ATOM 1229 C C . PHE A 1 162 ? 8.011 8.075 12.653 1.00 53.25 162 PHE A C 1
ATOM 1231 O O . PHE A 1 162 ? 8.026 7.065 13.359 1.00 53.25 162 PHE A O 1
ATOM 1238 N N . TRP A 1 163 ? 8.779 8.217 11.578 1.00 59.47 163 TRP A N 1
ATOM 1239 C CA . TRP A 1 163 ? 9.897 7.315 11.305 1.00 59.47 163 TRP A CA 1
ATOM 1240 C C . TRP A 1 163 ? 11.221 8.062 11.464 1.00 59.47 163 TRP A C 1
ATOM 1242 O O . TRP A 1 163 ? 11.274 9.282 11.335 1.00 59.47 163 TRP A O 1
ATOM 1252 N N . ALA A 1 164 ? 12.281 7.332 11.792 1.00 46.78 164 ALA A N 1
ATOM 1253 C CA . ALA A 1 164 ? 13.643 7.835 11.719 1.00 46.78 164 ALA A CA 1
ATOM 1254 C C . ALA A 1 164 ? 14.311 7.150 10.527 1.0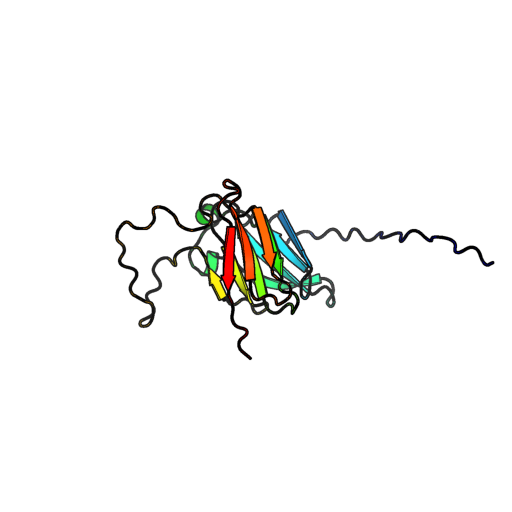0 46.78 164 ALA A C 1
ATOM 1256 O O . ALA A 1 164 ? 14.317 5.919 10.462 1.00 46.78 164 ALA A O 1
ATOM 1257 N N . THR A 1 165 ? 14.861 7.931 9.597 1.00 45.69 165 THR A N 1
ATOM 1258 C CA . THR A 1 165 ? 15.742 7.405 8.554 1.00 45.69 165 THR A CA 1
ATOM 1259 C C . THR A 1 165 ? 16.923 6.741 9.244 1.00 45.69 165 THR A C 1
ATOM 1261 O O . THR A 1 165 ? 17.641 7.394 10.003 1.00 45.69 165 THR A O 1
ATOM 1264 N N . PHE A 1 166 ? 17.120 5.443 9.015 1.00 42.97 166 PHE A N 1
ATOM 1265 C CA . PHE A 1 166 ? 18.415 4.831 9.281 1.00 42.97 166 PHE A CA 1
ATOM 1266 C C . PHE A 1 166 ? 19.388 5.451 8.274 1.00 42.97 166 PHE A C 1
ATOM 1268 O O . PHE A 1 166 ? 19.313 5.148 7.083 1.00 42.97 166 PHE A O 1
ATOM 1275 N N . ALA A 1 167 ? 20.191 6.403 8.749 1.00 33.09 167 ALA A N 1
ATOM 1276 C CA . ALA A 1 167 ? 21.346 6.928 8.032 1.00 33.09 167 ALA A CA 1
ATOM 1277 C C . ALA A 1 167 ? 22.493 5.911 8.059 1.00 33.09 167 ALA A C 1
ATOM 1279 O O . ALA A 1 167 ? 22.630 5.213 9.093 1.00 33.09 167 ALA A O 1
#

Secondary structure (DSSP, 8-state):
-PPPP--------------SSS-EEEEEESSSEEEEETTSEEEEEETTTTTEEEEEEEGGGGT--HHHH-SEEEEEE-TTSSEEEEEESSS-EEEEETTS-EEEESS---S---TTS-----SS-GGG-TTTT-EEEEEE-TTS-EEEEEETTEEEEEEEEE-----

Foldseek 3Di:
DDDDDDDDPPPPDPPDDQDPPAGFQDWDAACHIWTWHQQQKIWGFHPVPVRDGPDIEHCVVLVDGCVQFGTWHDKDAFPVSQWIKTKGQQFWIFIAGPVHHTPDILDDRPDPDDVPPDDPPPDDPPPDRPQNRIWDDWDAPPRSQWIWTDRPPDPPDTDTHGDDPPD

InterPro domains:
  IPR036322 WD40-repeat-containing domain superfamily [SSF50978] (10-104)
  IPR040096 RAB6A-GEF complex partner protein 1 [PTHR22746] (32-153)

Radius of gyration: 18.5 Å; chains: 1; bounding box: 37×58×56 Å

Organism: Camellia sinensis var. sinensis (NCBI:txid542762)

Sequence (167 aa):
MKKIQNQKPNFKSTTTFNSTTGGASCASVCWGLAVGTRRGVVELYDLVDSAALFRSVSLYDWGYSMDDTGAVTCIACTLDNSAFAVGWKLRGLTVWSISGCCLMSTICQIGLSSASSPVVKANQDCKYEPMMGGTSMRHWDEYGYRLHAAEERSLERNIAFFWATFA